Protein AF-A0A6M0C1V6-F1 (afdb_monomer_lite)

Secondary structure (DSSP, 8-state):
-HHHH-----TTS-TT-TTHHHHHHHHHTTTT------SSS-------SS-GGGSGGGGSHHHHHHHHHHHHHHHHHHS-HHHHHHHHHHHIIIIII--TTS-----HHHHHHHHHHHHHHHHHHHHHHHHTTT----HHHHHHHHH-

Sequence (148 aa):
IFTKYGLAFDERFRGSAVREESDFCLRLRQTNYQIWYDPEASLIHLGEESGGCHDISTRSLQYQVTFYHNHFFMALKNLTPNQCLRFFSKLFDCHVLGNPPCYKSGSPIKILTRGSFYTLGFLKAVGTAIQSNWNQGQIYTQQDELSN

pLDDT: mean 90.54, std 11.57, range [48.91, 98.56]

Radius of gyration: 17.33 Å; chains: 1; bounding box: 50×42×39 Å

Structure (mmCIF, N/CA/C/O backbone):
data_AF-A0A6M0C1V6-F1
#
_entry.id   AF-A0A6M0C1V6-F1
#
loop_
_atom_site.group_PDB
_atom_site.id
_atom_site.type_symbol
_atom_site.label_atom_id
_atom_site.label_alt_id
_atom_site.label_comp_id
_atom_site.label_asym_id
_atom_site.label_entity_id
_atom_site.label_seq_id
_atom_site.pdbx_PDB_ins_code
_atom_site.Cartn_x
_atom_site.Cartn_y
_atom_site.Cartn_z
_atom_site.occupancy
_atom_site.B_iso_or_equiv
_atom_site.auth_seq_id
_atom_site.auth_comp_id
_atom_site.auth_asym_id
_atom_site.auth_atom_id
_atom_site.pdbx_PDB_model_num
ATOM 1 N N . ILE A 1 1 ? -19.842 -7.092 10.403 1.00 91.38 1 ILE A N 1
ATOM 2 C CA . ILE A 1 1 ? -18.518 -6.435 10.257 1.00 91.38 1 ILE A CA 1
ATOM 3 C C . ILE A 1 1 ? -18.713 -4.926 10.186 1.00 91.38 1 ILE A C 1
ATOM 5 O O . ILE A 1 1 ? -18.378 -4.264 11.156 1.00 91.38 1 ILE A O 1
ATOM 9 N N . PHE A 1 2 ? -19.364 -4.430 9.130 1.00 93.38 2 PHE A N 1
ATOM 10 C CA . PHE A 1 2 ? -19.647 -3.004 8.920 1.00 93.38 2 PHE A CA 1
ATOM 11 C C . PHE A 1 2 ? -20.449 -2.354 10.061 1.00 93.38 2 PHE A C 1
ATOM 13 O O . PHE A 1 2 ? -19.975 -1.414 10.677 1.00 93.38 2 PHE A O 1
ATOM 20 N N . THR A 1 3 ? -21.599 -2.914 10.445 1.00 93.25 3 THR A N 1
ATOM 21 C CA . THR A 1 3 ? -22.445 -2.352 11.520 1.00 93.25 3 THR A CA 1
ATOM 22 C C . THR A 1 3 ? -21.856 -2.544 12.918 1.00 93.25 3 THR A C 1
ATOM 24 O O . THR A 1 3 ? -21.732 -1.602 13.687 1.00 93.25 3 THR A O 1
ATOM 27 N N . LYS A 1 4 ? -21.459 -3.779 13.250 1.00 94.06 4 LYS A N 1
ATOM 28 C CA . LYS A 1 4 ? -20.969 -4.135 14.593 1.00 94.06 4 LYS A CA 1
ATOM 29 C C . LYS A 1 4 ? -19.650 -3.453 14.977 1.00 94.06 4 LYS A C 1
ATOM 31 O O . LYS A 1 4 ? -19.471 -3.125 16.142 1.00 94.06 4 LYS A O 1
ATOM 36 N N . TYR A 1 5 ? -18.715 -3.319 14.035 1.00 93.06 5 TYR A N 1
ATOM 37 C CA . TYR A 1 5 ? -17.370 -2.793 14.302 1.00 93.06 5 TYR A CA 1
ATOM 38 C C . TYR A 1 5 ? -17.107 -1.441 13.631 1.00 93.06 5 TYR A C 1
ATOM 40 O O . TYR A 1 5 ? -15.997 -0.930 13.746 1.00 93.06 5 TYR A O 1
ATOM 48 N N . GLY A 1 6 ? -18.078 -0.880 12.902 1.00 91.94 6 GLY A N 1
ATOM 49 C CA . GLY A 1 6 ? -17.904 0.384 12.178 1.00 91.94 6 GLY A CA 1
ATOM 50 C C . GLY A 1 6 ? -16.799 0.344 11.117 1.00 91.94 6 GLY A C 1
ATOM 51 O O . GLY A 1 6 ? -16.283 1.385 10.724 1.00 91.94 6 GLY A O 1
ATOM 52 N N . LEU A 1 7 ? -16.366 -0.845 10.682 1.00 93.94 7 LEU A N 1
ATOM 53 C CA . LEU A 1 7 ? -15.322 -0.962 9.668 1.00 93.94 7 LEU A CA 1
ATOM 54 C C . LEU A 1 7 ? -15.920 -0.637 8.306 1.00 93.94 7 LEU A C 1
ATOM 56 O O . LEU A 1 7 ? -16.836 -1.328 7.889 1.00 93.94 7 LEU A O 1
ATOM 60 N N . ALA A 1 8 ? -15.360 0.339 7.603 1.00 93.38 8 ALA A N 1
ATOM 61 C CA . ALA A 1 8 ? -15.660 0.637 6.204 1.00 93.38 8 ALA A CA 1
ATOM 62 C C . ALA A 1 8 ? -14.390 0.541 5.348 1.00 93.38 8 ALA A C 1
ATOM 64 O O . ALA A 1 8 ? -13.285 0.457 5.896 1.00 93.38 8 ALA A O 1
ATOM 65 N N . PHE A 1 9 ? -14.547 0.534 4.026 1.00 94.69 9 PHE A N 1
ATOM 66 C CA . PHE A 1 9 ? -13.454 0.825 3.095 1.00 94.69 9 PHE A CA 1
ATOM 67 C C . PHE A 1 9 ? -13.040 2.295 3.228 1.00 94.69 9 PHE A C 1
ATOM 69 O O . PHE A 1 9 ? -13.795 3.096 3.771 1.00 94.69 9 PHE A O 1
ATOM 76 N N . ASP A 1 10 ? -11.803 2.623 2.865 1.00 94.81 10 ASP A N 1
ATOM 77 C CA . ASP A 1 10 ? -11.227 3.930 3.178 1.00 94.81 10 ASP A CA 1
ATOM 78 C C . ASP A 1 10 ? -10.975 4.704 1.890 1.00 94.81 10 ASP A C 1
ATOM 80 O O . ASP A 1 10 ? -10.000 4.469 1.182 1.00 94.81 10 ASP A O 1
ATOM 84 N N . GLU A 1 11 ? -11.817 5.697 1.632 1.00 94.25 11 GLU A N 1
ATOM 85 C CA . GLU A 1 11 ? -11.824 6.455 0.377 1.00 94.25 11 GLU A CA 1
ATOM 86 C C . GLU A 1 11 ? -10.541 7.275 0.126 1.00 94.25 11 GLU A C 1
ATOM 88 O O . GLU A 1 11 ? -10.319 7.832 -0.953 1.00 94.25 11 GLU A O 1
ATOM 93 N N . ARG A 1 12 ? -9.643 7.354 1.116 1.00 95.19 12 ARG A N 1
ATOM 94 C CA . ARG A 1 12 ? -8.313 7.959 0.950 1.00 95.19 12 ARG A CA 1
ATOM 95 C C . ARG A 1 12 ? -7.366 7.077 0.132 1.00 95.19 12 ARG A C 1
ATOM 97 O O . ARG A 1 12 ? -6.326 7.577 -0.311 1.00 95.19 12 ARG A O 1
ATOM 104 N N . PHE A 1 13 ? -7.701 5.806 -0.096 1.00 95.25 13 PHE A N 1
ATOM 105 C CA . PHE A 1 13 ? -7.061 4.969 -1.108 1.00 95.25 13 PHE A CA 1
ATOM 106 C C . PHE A 1 13 ? -7.563 5.390 -2.493 1.00 95.25 13 PHE A C 1
ATOM 108 O O . PHE A 1 13 ? -8.736 5.279 -2.817 1.00 95.25 13 PHE A O 1
ATOM 115 N N . ARG A 1 14 ? -6.663 5.937 -3.316 1.00 90.31 14 ARG A N 1
ATOM 116 C CA . ARG A 1 14 ? -7.024 6.633 -4.567 1.00 90.31 14 ARG A CA 1
ATOM 117 C C . ARG A 1 14 ? -6.588 5.856 -5.802 1.00 90.31 14 ARG A C 1
ATOM 119 O O . ARG A 1 14 ? -5.722 4.984 -5.721 1.00 90.31 14 ARG A O 1
ATOM 126 N N . GLY A 1 15 ? -7.101 6.251 -6.967 1.00 88.62 15 GLY A N 1
ATOM 127 C CA . GLY A 1 15 ? -6.718 5.651 -8.245 1.00 88.62 15 GLY A CA 1
ATOM 128 C C . GLY A 1 15 ? -7.195 4.206 -8.307 1.00 88.62 15 GLY A C 1
ATOM 129 O O . GLY A 1 15 ? -8.383 3.960 -8.170 1.00 88.62 15 GLY A O 1
ATOM 130 N N . SER A 1 16 ? -6.269 3.257 -8.444 1.00 85.75 16 SER A N 1
ATOM 131 C CA . SER A 1 16 ? -6.598 1.827 -8.461 1.00 85.75 16 SER A CA 1
ATOM 132 C C . SER A 1 16 ? -6.917 1.214 -7.098 1.00 85.75 16 SER A C 1
ATOM 134 O O . SER A 1 16 ? -7.052 -0.002 -7.008 1.00 85.75 16 SER A O 1
ATOM 136 N N . ALA A 1 17 ? -6.964 2.026 -6.036 1.00 92.06 17 ALA A N 1
ATOM 137 C CA . ALA A 1 17 ? -7.240 1.597 -4.664 1.00 92.06 17 ALA A CA 1
ATOM 138 C C . ALA A 1 17 ? -6.336 0.451 -4.153 1.00 92.06 17 ALA A C 1
ATOM 140 O O . ALA A 1 17 ? -6.643 -0.205 -3.167 1.00 92.06 17 ALA A O 1
ATOM 141 N N . VAL A 1 18 ? -5.170 0.235 -4.779 1.00 93.44 18 VAL A N 1
ATOM 142 C CA . VAL A 1 18 ? -4.198 -0.797 -4.378 1.00 93.44 18 VAL A CA 1
ATOM 143 C C . VAL A 1 18 ? -3.935 -0.723 -2.874 1.00 93.44 18 VAL A C 1
ATOM 145 O O . VAL A 1 18 ? -3.545 0.337 -2.403 1.00 93.44 18 VAL A O 1
ATOM 148 N N . ARG A 1 19 ? -4.069 -1.841 -2.146 1.00 96.81 19 ARG A N 1
ATOM 149 C CA . ARG A 1 19 ? -3.917 -1.965 -0.678 1.00 96.81 19 ARG A CA 1
ATOM 150 C C . ARG A 1 19 ? -5.104 -1.518 0.167 1.00 96.81 19 ARG A C 1
ATOM 152 O O . ARG A 1 19 ? -5.014 -1.670 1.386 1.00 96.81 19 ARG A O 1
ATOM 159 N N . GLU A 1 20 ? -6.191 -1.034 -0.412 1.00 97.38 20 GLU A N 1
ATOM 160 C CA . GLU A 1 20 ? -7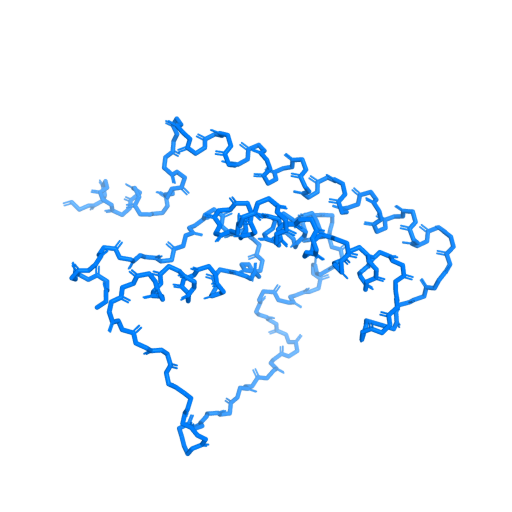.409 -0.745 0.347 1.00 97.38 20 GLU A CA 1
ATOM 161 C C . GLU A 1 20 ? -7.969 -2.02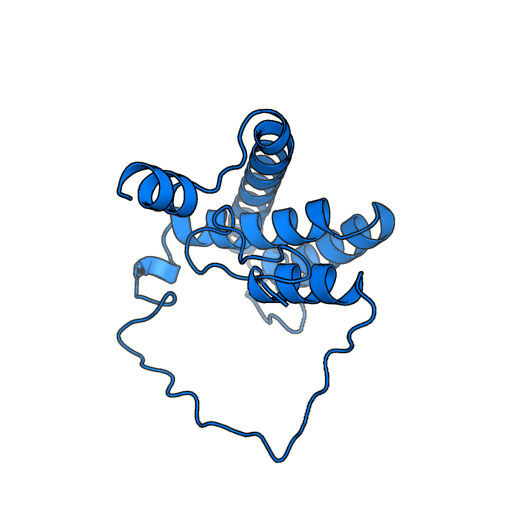2 0.994 1.00 97.38 20 GLU A C 1
ATOM 163 O O . GLU A 1 20 ? -8.292 -2.052 2.183 1.00 97.38 20 GLU A O 1
ATOM 168 N N . GLU A 1 21 ? -7.972 -3.128 0.248 1.00 96.12 21 GLU A N 1
ATOM 169 C CA . GLU A 1 21 ? -8.392 -4.435 0.747 1.00 96.12 21 GLU A CA 1
ATOM 170 C C . GLU A 1 21 ? -7.453 -4.946 1.849 1.00 96.12 21 GLU A C 1
ATOM 172 O O . GLU A 1 21 ? -7.894 -5.506 2.856 1.00 96.12 21 GLU A O 1
ATOM 177 N N . SER A 1 22 ? -6.149 -4.688 1.698 1.00 96.94 22 SER A N 1
ATOM 178 C CA . SER A 1 22 ? -5.131 -5.025 2.693 1.00 96.94 22 SER A CA 1
ATOM 179 C C . SER A 1 22 ? -5.345 -4.232 3.994 1.00 96.94 22 SER A C 1
ATOM 181 O O . SER A 1 22 ? -5.266 -4.810 5.077 1.00 96.94 22 SER A O 1
ATOM 183 N N . ASP A 1 23 ? -5.645 -2.930 3.903 1.00 97.88 23 ASP A N 1
ATOM 184 C CA . ASP A 1 23 ? -5.992 -2.077 5.049 1.00 97.88 23 ASP A CA 1
ATOM 185 C C . ASP A 1 23 ? -7.237 -2.584 5.781 1.00 97.88 23 ASP A C 1
ATOM 187 O O . ASP A 1 23 ? -7.218 -2.743 7.004 1.00 97.88 23 ASP A O 1
ATOM 191 N N . PHE A 1 24 ? -8.300 -2.886 5.033 1.00 97.31 24 PHE A N 1
ATOM 192 C CA . PHE A 1 24 ? -9.525 -3.436 5.600 1.00 97.31 24 PHE A CA 1
ATOM 193 C C . PHE A 1 24 ? -9.252 -4.742 6.355 1.00 97.31 24 PHE A C 1
ATOM 195 O O . PHE A 1 24 ? -9.671 -4.897 7.503 1.00 97.31 24 PHE A O 1
ATOM 202 N N . CYS A 1 25 ? -8.488 -5.659 5.753 1.00 96.88 25 CYS A N 1
ATOM 203 C CA . CYS A 1 25 ? -8.107 -6.923 6.379 1.00 96.88 25 CYS A CA 1
ATOM 204 C C . CYS A 1 25 ? -7.292 -6.723 7.666 1.00 96.88 25 CYS A C 1
ATOM 206 O O . CYS A 1 25 ? -7.525 -7.416 8.658 1.00 96.88 25 CYS A O 1
ATOM 208 N N . LEU A 1 26 ? -6.340 -5.785 7.676 1.00 96.31 26 LEU A N 1
ATOM 209 C CA . LEU A 1 26 ? -5.517 -5.501 8.855 1.00 96.31 26 LEU A CA 1
ATOM 210 C C . LEU A 1 26 ? -6.353 -4.938 10.009 1.00 96.31 26 LEU A C 1
ATOM 212 O O . LEU A 1 26 ? -6.187 -5.391 11.142 1.00 96.31 26 LEU A O 1
ATOM 216 N N . ARG A 1 27 ? -7.302 -4.038 9.727 1.00 95.75 27 ARG A N 1
ATOM 217 C CA . ARG A 1 27 ? -8.250 -3.540 10.735 1.00 95.75 27 ARG A CA 1
ATOM 218 C C . ARG A 1 27 ? -9.224 -4.616 11.203 1.00 95.75 27 ARG A C 1
ATOM 220 O O . ARG A 1 27 ? -9.489 -4.720 12.396 1.00 95.75 27 ARG A O 1
ATOM 227 N N . LEU A 1 28 ? -9.713 -5.474 10.306 1.00 96.50 28 LEU A N 1
ATOM 228 C CA . LEU A 1 28 ? -10.576 -6.598 10.678 1.00 96.50 28 LEU A CA 1
ATOM 229 C C . LEU A 1 28 ? -9.879 -7.541 11.670 1.00 96.50 28 LEU A C 1
ATOM 231 O O . LEU A 1 28 ? -10.504 -7.985 12.631 1.00 96.50 28 LEU A O 1
ATOM 235 N N . ARG A 1 29 ? -8.576 -7.785 11.492 1.00 94.94 29 ARG A N 1
ATOM 236 C CA . ARG A 1 29 ? -7.760 -8.609 12.401 1.00 94.94 29 ARG A CA 1
ATOM 237 C C . ARG A 1 29 ? -7.527 -7.993 13.785 1.00 94.94 29 ARG A C 1
ATOM 239 O O . ARG A 1 29 ? -7.030 -8.695 14.658 1.00 94.94 29 ARG A O 1
ATOM 246 N N . GLN A 1 30 ? -7.860 -6.719 13.992 1.00 94.12 30 GLN A N 1
ATOM 247 C CA . GLN A 1 30 ? -7.867 -6.095 15.323 1.00 94.12 30 GLN A CA 1
ATOM 248 C C . GLN A 1 30 ? -9.147 -6.427 16.109 1.00 94.12 30 GLN A C 1
ATOM 250 O O . GLN A 1 30 ? -9.237 -6.138 17.299 1.00 94.12 30 GLN A O 1
ATOM 255 N N . THR A 1 31 ? -10.142 -7.036 15.458 1.00 94.94 31 THR A N 1
ATOM 256 C CA . THR A 1 31 ? -11.344 -7.573 16.105 1.00 94.94 31 THR A CA 1
ATOM 257 C C . THR A 1 31 ? -11.135 -9.037 16.515 1.00 94.94 31 THR A C 1
ATOM 259 O O . THR A 1 31 ? -10.106 -9.640 16.224 1.00 94.94 31 THR A O 1
ATOM 262 N N . ASN A 1 32 ? -12.147 -9.656 17.128 1.00 93.50 32 ASN A N 1
ATOM 263 C CA . ASN A 1 32 ? -12.122 -11.088 17.459 1.00 93.50 32 ASN A CA 1
ATOM 264 C C . ASN A 1 32 ? -12.457 -12.003 16.263 1.00 93.50 32 ASN A C 1
ATOM 266 O O . ASN A 1 32 ? -12.708 -13.192 16.452 1.00 93.50 32 ASN A O 1
ATOM 270 N N . TYR A 1 33 ? -12.525 -11.463 15.042 1.00 94.50 33 TYR A N 1
ATOM 271 C CA . TYR A 1 33 ? -12.783 -12.239 13.831 1.00 94.50 33 TYR A CA 1
ATOM 272 C C . TYR A 1 33 ? -11.495 -12.670 13.136 1.00 94.50 33 TYR A C 1
ATOM 274 O O . TYR A 1 33 ? -10.458 -12.014 13.207 1.00 94.50 33 TYR A O 1
ATOM 282 N N . GLN A 1 34 ? -11.588 -13.793 12.429 1.00 93.25 34 GLN A N 1
ATOM 283 C CA . GLN A 1 34 ? -10.506 -14.360 11.637 1.00 93.25 34 GLN A CA 1
ATOM 284 C C . GLN A 1 34 ? -10.862 -14.289 10.153 1.00 93.25 34 GLN A C 1
ATOM 286 O O . GLN A 1 34 ? -12.026 -14.415 9.780 1.00 93.25 34 GLN A O 1
ATOM 291 N N . ILE A 1 35 ? -9.847 -14.108 9.311 1.00 93.38 35 ILE A N 1
ATOM 292 C CA . ILE A 1 35 ? -9.984 -14.202 7.856 1.00 93.38 35 ILE A CA 1
ATOM 293 C C . ILE A 1 35 ? -9.646 -15.641 7.479 1.00 93.38 35 ILE A C 1
ATOM 295 O O . ILE A 1 35 ? -8.510 -16.071 7.673 1.00 93.38 35 ILE A O 1
ATOM 299 N N . TRP A 1 36 ? -10.641 -16.376 6.991 1.00 93.56 36 TRP A N 1
ATOM 300 C CA . TRP A 1 36 ? -10.499 -17.764 6.562 1.00 93.56 36 TRP A CA 1
ATOM 301 C C . TRP A 1 36 ? -10.435 -17.832 5.040 1.00 93.56 36 TRP A C 1
ATOM 303 O O . TRP A 1 36 ? -11.233 -17.199 4.354 1.00 93.56 36 TRP A O 1
ATOM 313 N N . TYR A 1 37 ? -9.467 -18.590 4.533 1.00 93.44 37 TYR A N 1
ATOM 314 C CA . TYR A 1 37 ? -9.378 -18.945 3.123 1.00 93.44 37 TYR A CA 1
ATOM 315 C C . TYR A 1 37 ? -9.982 -20.336 2.938 1.00 93.44 37 TYR A C 1
ATOM 317 O O . TYR A 1 37 ? -9.547 -21.279 3.599 1.00 93.44 37 TYR A O 1
ATOM 325 N N . ASP A 1 38 ? -10.965 -20.441 2.050 1.00 95.88 38 ASP A N 1
ATOM 326 C CA . ASP A 1 38 ? -11.573 -21.701 1.636 1.00 95.88 38 ASP A CA 1
ATOM 327 C C . ASP A 1 38 ? -11.238 -21.931 0.152 1.00 95.88 38 ASP A C 1
ATOM 329 O O . ASP A 1 38 ? -11.664 -21.130 -0.685 1.00 95.88 38 ASP A O 1
ATOM 333 N N . PRO A 1 39 ? -10.450 -22.967 -0.193 1.00 95.25 39 PRO A N 1
ATOM 334 C CA . PRO A 1 39 ? -10.084 -23.238 -1.580 1.00 95.25 39 PRO A CA 1
ATOM 335 C C . PRO A 1 39 ? -11.279 -23.651 -2.453 1.00 95.25 39 PRO A C 1
ATOM 337 O O . PRO A 1 39 ? -11.220 -23.454 -3.666 1.00 95.25 39 PRO A O 1
ATOM 340 N N . GLU A 1 40 ? -12.359 -24.172 -1.862 1.00 96.69 40 GLU A N 1
ATOM 341 C CA . GLU A 1 40 ? -13.564 -24.573 -2.597 1.00 96.69 40 GLU A CA 1
ATOM 342 C C . GLU A 1 40 ? -14.445 -23.361 -2.944 1.00 96.69 40 GLU A C 1
ATOM 344 O O . GLU A 1 40 ? -15.168 -23.366 -3.944 1.00 96.69 40 GLU A O 1
ATOM 349 N N . ALA A 1 41 ? -14.342 -22.277 -2.168 1.00 94.81 41 ALA A N 1
ATOM 350 C CA . ALA A 1 41 ? -15.007 -21.005 -2.435 1.00 94.81 41 ALA A CA 1
ATOM 351 C C . ALA A 1 41 ? -14.258 -20.210 -3.521 1.00 94.81 41 ALA A C 1
ATOM 353 O O . ALA A 1 41 ? -13.574 -19.220 -3.250 1.00 94.81 41 ALA A O 1
ATOM 354 N N . SER A 1 42 ? -14.391 -20.650 -4.773 1.00 93.94 42 SER A N 1
ATOM 355 C CA . SER A 1 42 ? -13.717 -20.047 -5.926 1.00 93.94 42 SER A CA 1
ATOM 356 C C . SER A 1 42 ? -14.677 -19.316 -6.868 1.00 93.94 42 SER A C 1
ATOM 358 O O . SER A 1 42 ? -15.850 -19.657 -7.012 1.00 93.94 42 SER A O 1
ATOM 360 N N . LEU A 1 43 ? -14.156 -18.280 -7.524 1.00 93.88 43 LEU A N 1
ATOM 361 C CA . LEU A 1 43 ? -14.810 -17.579 -8.624 1.00 93.88 43 LEU A CA 1
ATOM 362 C C . LEU A 1 43 ? -13.795 -17.331 -9.738 1.00 93.88 43 LEU A C 1
ATOM 364 O O . LEU A 1 43 ? -12.591 -17.238 -9.486 1.00 93.88 43 LEU A O 1
ATOM 368 N N . ILE A 1 44 ? -14.277 -17.211 -10.972 1.00 91.06 44 ILE A N 1
ATOM 369 C CA . ILE A 1 44 ? -13.436 -16.877 -12.122 1.00 91.06 44 ILE A CA 1
ATOM 370 C C . ILE A 1 44 ? -13.371 -15.353 -12.230 1.00 91.06 44 ILE A C 1
ATOM 372 O O . ILE A 1 44 ? -14.378 -14.699 -12.495 1.00 91.06 44 ILE A O 1
ATOM 376 N N . HIS A 1 45 ? -12.182 -14.785 -12.027 1.00 86.06 45 HIS A N 1
ATOM 377 C CA . HIS A 1 45 ? -11.938 -13.370 -12.283 1.00 86.06 45 HIS A CA 1
ATOM 378 C C . HIS A 1 45 ? -11.615 -13.175 -13.767 1.00 86.06 45 HIS A C 1
ATOM 380 O O . HIS A 1 45 ? -10.559 -13.601 -14.237 1.00 86.06 45 HIS A O 1
ATOM 386 N N . LEU A 1 46 ? -12.526 -12.546 -14.507 1.00 82.62 46 LEU A N 1
ATOM 387 C CA . LEU A 1 46 ? -12.303 -12.206 -15.909 1.00 82.62 46 LEU A CA 1
ATOM 388 C C . LEU A 1 46 ? -11.393 -10.976 -15.976 1.00 82.62 46 LEU A C 1
ATOM 390 O O . LEU A 1 46 ? -11.808 -9.870 -15.637 1.00 82.62 46 LEU A O 1
ATOM 394 N N . GLY A 1 47 ? -10.138 -11.181 -16.378 1.00 74.12 47 GLY A N 1
ATOM 395 C CA . GLY A 1 47 ? -9.203 -10.095 -16.653 1.00 74.12 47 GLY A CA 1
ATOM 396 C C . GLY A 1 47 ? -9.564 -9.418 -17.970 1.00 74.12 47 GLY A C 1
ATOM 397 O O . GLY A 1 47 ? -9.019 -9.780 -19.005 1.00 74.12 47 GLY A O 1
ATOM 398 N N . GLU A 1 48 ? -10.510 -8.485 -17.931 1.00 65.00 48 GLU A N 1
ATOM 399 C CA . GLU A 1 48 ? -10.876 -7.676 -19.092 1.00 65.00 48 GLU A CA 1
ATOM 400 C C . GLU A 1 48 ? -9.691 -6.781 -19.495 1.00 65.00 48 GLU A C 1
ATOM 402 O O . GLU A 1 48 ? -9.190 -5.998 -18.686 1.00 65.00 48 GLU A O 1
ATOM 407 N N . GLU A 1 49 ? -9.228 -6.905 -20.742 1.00 57.06 49 GLU A N 1
ATOM 408 C CA . GLU A 1 49 ? -8.117 -6.101 -21.272 1.00 57.06 49 GLU A CA 1
ATOM 409 C C . GLU A 1 49 ? -8.531 -4.637 -21.500 1.00 57.06 49 GLU A C 1
ATOM 411 O O . GLU A 1 49 ? -7.682 -3.743 -21.505 1.00 57.06 49 GLU A O 1
ATOM 416 N N . SER A 1 50 ? -9.836 -4.389 -21.664 1.00 55.38 50 SER A N 1
ATOM 417 C CA . SER A 1 50 ? -10.434 -3.075 -21.891 1.00 55.38 50 SER A CA 1
ATOM 418 C C . SER A 1 50 ? -11.352 -2.646 -20.734 1.00 55.38 50 SER A C 1
ATOM 420 O O . SER A 1 50 ? -12.565 -2.835 -20.753 1.00 55.38 50 SER A O 1
ATOM 422 N N . GLY A 1 51 ? -10.773 -2.050 -19.687 1.00 60.03 51 GLY A N 1
ATOM 423 C CA . GLY A 1 51 ? -11.525 -1.516 -18.547 1.00 60.03 51 GLY A CA 1
ATOM 424 C C . GLY A 1 51 ? -10.851 -1.729 -17.189 1.00 60.03 51 GLY A C 1
ATOM 425 O O . GLY A 1 51 ? -9.668 -2.047 -17.087 1.00 60.03 51 GLY A O 1
ATOM 426 N N . GLY A 1 52 ? -11.618 -1.508 -16.117 1.00 60.12 52 GLY A N 1
ATOM 427 C CA . GLY A 1 52 ? -11.144 -1.588 -14.732 1.00 60.12 52 GLY A CA 1
ATOM 428 C C . GLY A 1 52 ? -10.195 -0.452 -14.318 1.00 60.12 52 GLY A C 1
ATOM 429 O O . GLY A 1 52 ? -9.918 0.484 -15.062 1.00 60.12 52 GLY A O 1
ATOM 430 N N . CYS A 1 53 ? 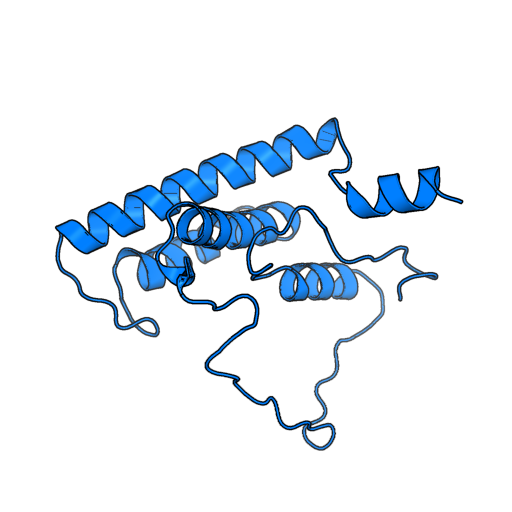-9.644 -0.540 -13.104 1.00 54.91 53 CYS A N 1
ATOM 431 C CA . CYS A 1 53 ? -8.635 0.410 -12.607 1.00 54.91 53 CYS A CA 1
ATOM 432 C C . CYS A 1 53 ? -7.249 0.272 -13.285 1.00 54.91 53 CYS A C 1
ATOM 434 O O . CYS A 1 53 ? -6.301 0.963 -12.904 1.00 54.91 53 CYS A O 1
ATOM 436 N N . HIS A 1 54 ? -7.127 -0.636 -14.257 1.00 53.00 54 HIS A N 1
ATOM 437 C CA . HIS A 1 54 ? -5.910 -0.988 -14.991 1.00 53.00 54 HIS A CA 1
ATOM 438 C C . HIS A 1 54 ? -5.934 -0.505 -16.456 1.00 53.00 54 HIS A C 1
ATOM 440 O O . HIS A 1 54 ? -5.228 -1.052 -17.298 1.00 53.00 54 HIS A O 1
ATOM 446 N N . ASP A 1 55 ? -6.706 0.542 -16.754 1.00 48.91 55 ASP A N 1
ATOM 447 C CA . ASP A 1 55 ? -6.815 1.138 -18.090 1.00 48.91 55 ASP A CA 1
ATOM 448 C C . ASP A 1 55 ? -5.461 1.672 -18.636 1.00 48.91 55 ASP A C 1
ATOM 450 O O . ASP A 1 55 ? -4.466 1.800 -17.915 1.00 48.91 55 ASP A O 1
ATOM 454 N N . ILE A 1 56 ? -5.422 2.060 -19.916 1.00 49.53 56 ILE A N 1
ATOM 455 C CA . ILE A 1 56 ? -4.314 2.666 -20.695 1.00 49.53 56 ILE A CA 1
ATOM 456 C C . ILE A 1 56 ? -3.554 3.779 -19.922 1.00 49.53 56 ILE A C 1
ATOM 458 O O . ILE A 1 56 ? -2.381 4.073 -20.186 1.00 49.53 56 ILE A O 1
ATOM 462 N N . SER A 1 57 ? -4.186 4.350 -18.892 1.00 51.81 57 SER A N 1
ATOM 463 C CA . SER A 1 57 ? -3.633 5.284 -17.907 1.00 51.81 57 SER A CA 1
ATOM 464 C C . SER A 1 57 ? -2.677 4.685 -16.856 1.00 51.81 57 SER A C 1
ATOM 466 O O . SER A 1 57 ? -2.129 5.451 -16.058 1.00 51.81 57 SER A O 1
ATOM 468 N N . THR A 1 58 ? -2.376 3.380 -16.863 1.00 55.28 58 THR A N 1
ATOM 469 C CA . THR A 1 58 ? -1.338 2.756 -15.999 1.00 55.28 58 THR A CA 1
ATOM 470 C C . THR A 1 58 ? 0.056 3.384 -16.182 1.00 55.28 58 THR A C 1
ATOM 472 O O . THR A 1 58 ? 0.950 3.240 -15.340 1.00 55.28 58 THR A O 1
ATOM 475 N N . ARG A 1 59 ? 0.253 4.144 -17.268 1.00 63.25 59 ARG A N 1
ATOM 476 C CA . ARG A 1 59 ? 1.450 4.962 -17.535 1.00 63.25 59 ARG A CA 1
ATOM 477 C C . ARG A 1 59 ? 1.322 6.434 -17.133 1.00 63.25 59 ARG A C 1
ATOM 479 O O . ARG A 1 59 ? 2.293 7.175 -17.264 1.00 63.25 59 ARG A O 1
ATOM 486 N N . SER A 1 60 ? 0.161 6.875 -16.658 1.00 80.50 60 SER A N 1
ATOM 487 C CA . SER A 1 60 ? -0.040 8.257 -16.228 1.00 80.50 60 SER A CA 1
ATOM 488 C C . SER A 1 60 ? 0.771 8.560 -14.969 1.00 80.50 60 SER A C 1
ATOM 490 O O . SER A 1 60 ? 0.956 7.715 -14.088 1.00 80.50 60 SER A O 1
ATOM 492 N N . LEU A 1 61 ? 1.229 9.807 -14.865 1.00 85.06 61 LEU A N 1
ATOM 493 C CA . LEU A 1 61 ? 1.904 10.317 -13.674 1.00 85.06 61 LEU A CA 1
ATOM 494 C C . LEU A 1 61 ? 1.047 10.104 -12.416 1.00 85.06 61 LEU A C 1
ATOM 496 O O . LEU A 1 61 ? 1.549 9.673 -11.378 1.00 85.06 61 LEU A O 1
ATOM 500 N N . GLN A 1 62 ? -0.256 10.369 -12.530 1.00 89.06 62 GLN A N 1
ATOM 501 C CA . GLN A 1 62 ? -1.201 10.234 -11.429 1.00 89.06 62 GLN A CA 1
ATOM 502 C C . GLN A 1 62 ? -1.318 8.781 -10.957 1.00 89.06 62 GLN A C 1
ATOM 504 O O . GLN A 1 62 ? -1.289 8.538 -9.749 1.00 89.06 62 GLN A O 1
ATOM 509 N N . TYR A 1 63 ? -1.389 7.817 -11.879 1.00 88.31 63 TYR A N 1
ATOM 510 C CA . TYR A 1 63 ? -1.414 6.397 -11.534 1.00 88.31 63 TYR A CA 1
ATOM 511 C C . TYR A 1 63 ? -0.148 5.988 -10.776 1.00 88.31 63 TYR A C 1
ATOM 513 O O . TYR A 1 63 ? -0.231 5.421 -9.692 1.00 88.31 63 TYR A O 1
ATOM 521 N N . GLN A 1 64 ? 1.034 6.340 -11.289 1.00 90.94 64 GLN A N 1
ATOM 522 C CA . GLN A 1 64 ? 2.300 5.965 -10.650 1.00 90.94 64 GLN A CA 1
ATOM 523 C C . GLN A 1 64 ? 2.425 6.552 -9.238 1.00 90.94 64 GLN A C 1
ATOM 525 O O . GLN A 1 64 ? 2.832 5.858 -8.307 1.00 90.94 64 GLN A O 1
ATOM 530 N N . VAL A 1 65 ? 2.028 7.814 -9.049 1.00 94.50 65 VAL A N 1
ATOM 531 C CA . VAL A 1 65 ? 2.067 8.462 -7.731 1.00 94.50 65 VAL A CA 1
ATOM 532 C C . VAL A 1 65 ? 1.038 7.856 -6.771 1.00 94.50 65 VAL A C 1
ATOM 534 O O . VAL A 1 65 ? 1.380 7.590 -5.619 1.00 94.50 65 VAL A O 1
ATOM 537 N N . THR A 1 66 ? -0.202 7.619 -7.217 1.00 94.25 66 THR A N 1
ATOM 538 C CA . THR A 1 66 ? -1.260 7.024 -6.371 1.00 94.25 66 THR A CA 1
ATOM 539 C C . THR A 1 66 ? -0.954 5.580 -5.991 1.00 94.25 66 THR A C 1
ATOM 541 O O . THR A 1 66 ? -1.163 5.196 -4.843 1.00 94.25 66 THR A O 1
ATOM 544 N N . PHE A 1 67 ? -0.348 4.818 -6.900 1.00 94.62 67 PHE A N 1
ATOM 545 C CA . PHE A 1 67 ? 0.126 3.468 -6.634 1.00 94.62 67 PHE A CA 1
ATOM 546 C C . PHE A 1 67 ? 1.093 3.431 -5.439 1.00 94.62 67 PHE A C 1
ATOM 548 O O . PHE A 1 67 ? 0.854 2.718 -4.465 1.00 94.62 67 PHE A O 1
ATOM 555 N N . TYR A 1 68 ? 2.165 4.235 -5.463 1.00 97.25 68 TYR A N 1
ATOM 556 C CA . TYR A 1 68 ? 3.100 4.287 -4.335 1.00 97.25 68 TYR A CA 1
ATOM 557 C C . TYR A 1 68 ? 2.456 4.888 -3.086 1.00 97.25 68 TYR A C 1
ATOM 559 O O . TYR A 1 68 ? 2.638 4.341 -2.000 1.00 97.25 68 TYR A O 1
ATOM 567 N N . HIS A 1 69 ? 1.673 5.964 -3.230 1.00 97.94 69 HIS A N 1
ATOM 568 C CA . HIS A 1 69 ? 0.929 6.574 -2.126 1.00 97.94 69 HIS A CA 1
ATOM 569 C C . HIS A 1 69 ? 0.161 5.530 -1.317 1.00 97.94 69 HIS A C 1
ATOM 571 O O . HIS A 1 69 ? 0.333 5.457 -0.103 1.00 97.94 69 HIS A O 1
ATOM 577 N N . ASN A 1 70 ? -0.637 4.690 -1.974 1.00 98.00 70 ASN A N 1
ATOM 578 C CA . ASN A 1 70 ? -1.492 3.751 -1.264 1.00 98.00 70 ASN A CA 1
ATOM 579 C C . ASN A 1 70 ? -0.691 2.672 -0.511 1.00 98.00 70 ASN A C 1
ATOM 581 O O . ASN A 1 70 ? -1.057 2.295 0.603 1.00 98.00 70 ASN A O 1
ATOM 585 N N . HIS A 1 71 ? 0.446 2.223 -1.061 1.00 98.31 71 HIS A N 1
ATOM 586 C CA . HIS A 1 71 ? 1.364 1.327 -0.351 1.00 98.31 71 HIS A CA 1
ATOM 587 C C . HIS A 1 71 ? 1.865 1.938 0.962 1.00 98.31 71 HIS A C 1
ATOM 589 O O . HIS A 1 71 ? 1.823 1.280 2.004 1.00 98.31 71 HIS A O 1
ATOM 595 N N . PHE A 1 72 ? 2.342 3.184 0.918 1.00 98.56 72 PHE A N 1
ATOM 596 C CA . PHE A 1 72 ? 2.819 3.871 2.117 1.00 98.56 72 PHE A CA 1
ATOM 597 C C . PHE A 1 72 ? 1.686 4.172 3.086 1.00 98.56 72 PHE A C 1
ATOM 599 O O . PHE A 1 72 ? 1.863 3.988 4.285 1.00 98.56 72 PHE A O 1
ATOM 606 N N . PHE A 1 73 ? 0.526 4.592 2.585 1.00 98.19 73 PHE A N 1
ATOM 607 C CA . PHE A 1 73 ? -0.614 4.942 3.419 1.00 98.19 73 PHE A CA 1
ATOM 608 C C . PHE A 1 73 ? -1.117 3.738 4.227 1.00 98.19 73 PHE A C 1
ATOM 610 O O . PHE A 1 73 ? -1.254 3.848 5.444 1.00 98.19 73 PHE A O 1
ATOM 617 N N . MET A 1 74 ? -1.266 2.563 3.597 1.00 98.25 74 MET A N 1
ATOM 618 C CA . MET A 1 74 ? -1.607 1.320 4.306 1.00 98.25 74 MET A CA 1
ATOM 619 C C . MET A 1 74 ? -0.602 1.005 5.417 1.00 98.25 74 MET A C 1
ATOM 621 O O . MET A 1 74 ? -1.003 0.694 6.540 1.00 98.25 74 MET A O 1
ATOM 625 N N . ALA A 1 75 ? 0.695 1.114 5.123 1.00 98.25 75 ALA A N 1
ATOM 626 C CA . ALA A 1 75 ? 1.739 0.815 6.092 1.00 98.25 75 ALA A CA 1
ATOM 627 C C . ALA A 1 75 ? 1.734 1.803 7.266 1.00 98.25 75 ALA A C 1
ATOM 629 O O . ALA A 1 75 ? 1.684 1.376 8.413 1.00 98.25 75 ALA A O 1
ATOM 630 N N . LEU A 1 76 ? 1.724 3.110 6.988 1.00 97.62 76 LEU A N 1
ATOM 631 C CA . LEU A 1 76 ? 1.711 4.159 8.012 1.00 97.62 76 LEU A CA 1
ATOM 632 C C . LEU A 1 76 ? 0.490 4.056 8.933 1.00 97.62 76 LEU A C 1
ATOM 634 O O . LEU A 1 76 ? 0.594 4.362 10.116 1.00 97.62 76 LEU A O 1
ATOM 638 N N . LYS A 1 77 ? -0.652 3.619 8.397 1.00 95.75 77 LYS A N 1
ATOM 639 C CA . LYS A 1 77 ? -1.900 3.476 9.149 1.00 95.75 77 LYS A CA 1
ATOM 640 C C . LYS A 1 77 ? -1.937 2.228 10.039 1.00 95.75 77 LYS A C 1
ATOM 642 O O . LYS A 1 77 ? -2.570 2.267 11.088 1.00 95.75 77 LYS A O 1
ATOM 647 N N . ASN A 1 78 ? -1.292 1.130 9.635 1.00 97.12 78 ASN A N 1
ATOM 648 C CA . ASN A 1 78 ? -1.518 -0.183 10.257 1.00 97.12 78 ASN A CA 1
ATOM 649 C C . ASN A 1 78 ? -0.270 -0.863 10.836 1.00 97.12 78 ASN A C 1
ATOM 651 O O . ASN A 1 78 ? -0.404 -1.853 11.555 1.00 97.12 78 ASN A O 1
ATOM 655 N N . LEU A 1 79 ? 0.935 -0.404 10.501 1.00 97.44 79 LEU A N 1
ATOM 656 C CA . LEU A 1 79 ? 2.179 -1.082 10.854 1.00 97.44 79 LEU A CA 1
ATOM 657 C C . LEU A 1 79 ? 2.992 -0.282 11.874 1.00 97.44 79 LEU A C 1
ATOM 659 O O . LEU A 1 79 ? 2.988 0.946 11.904 1.00 97.44 79 LEU A O 1
ATOM 663 N N . THR A 1 80 ? 3.757 -1.000 12.694 1.00 97.56 80 THR A N 1
ATOM 664 C CA . THR A 1 80 ? 4.753 -0.391 13.589 1.00 97.56 80 THR A CA 1
ATOM 665 C C . THR A 1 80 ? 5.914 0.224 12.791 1.00 97.56 80 THR A C 1
ATOM 667 O O . THR A 1 80 ? 6.170 -0.204 11.662 1.00 97.56 80 THR A O 1
ATOM 670 N N . PRO A 1 81 ? 6.707 1.150 13.366 1.00 98.00 81 PRO A N 1
ATOM 671 C CA . PRO A 1 81 ? 7.830 1.776 12.658 1.00 98.00 81 PRO A CA 1
ATOM 672 C C . PRO A 1 81 ? 8.828 0.780 12.043 1.00 98.00 81 PRO A C 1
ATOM 674 O O . PRO A 1 81 ? 9.249 0.945 10.899 1.00 98.00 81 PRO A O 1
ATOM 677 N N . ASN A 1 82 ? 9.148 -0.307 12.753 1.00 98.38 82 ASN A N 1
ATOM 678 C CA . ASN A 1 82 ? 10.051 -1.349 12.250 1.00 98.38 82 ASN A CA 1
ATOM 679 C C . ASN A 1 82 ? 9.439 -2.139 11.084 1.00 98.38 82 ASN A C 1
ATOM 681 O O . ASN A 1 82 ? 10.131 -2.488 10.125 1.00 98.38 82 ASN A O 1
ATOM 685 N N . GLN A 1 83 ? 8.135 -2.418 11.147 1.00 98.19 83 GLN A N 1
ATOM 686 C CA . GLN A 1 83 ? 7.414 -3.077 10.058 1.00 98.19 83 GLN A CA 1
ATOM 687 C C . GLN A 1 83 ? 7.299 -2.160 8.836 1.00 98.19 83 GLN A C 1
ATOM 689 O O . GLN A 1 83 ? 7.516 -2.632 7.721 1.00 98.19 83 GLN A O 1
ATOM 694 N N . CYS A 1 84 ? 7.050 -0.863 9.040 1.00 98.44 84 CYS A N 1
ATOM 695 C CA . CYS A 1 84 ? 7.108 0.159 7.996 1.00 98.44 84 CYS A CA 1
AT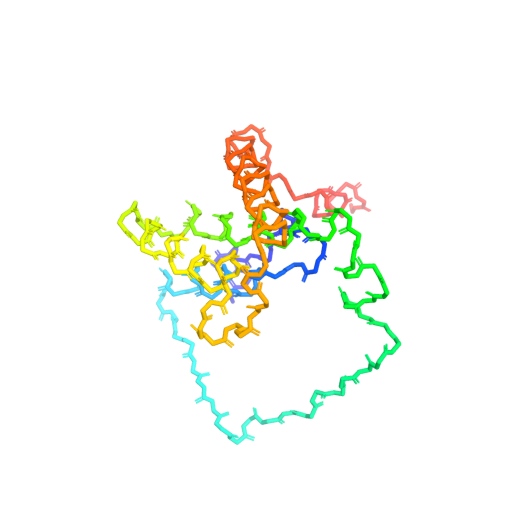OM 696 C C . CYS A 1 84 ? 8.476 0.172 7.318 1.00 98.44 84 CYS A C 1
ATOM 698 O O . CYS A 1 84 ? 8.539 0.009 6.104 1.00 98.44 84 CYS A O 1
ATOM 700 N N . LEU A 1 85 ? 9.571 0.273 8.081 1.00 98.38 85 LEU A N 1
ATOM 701 C CA . LEU A 1 85 ? 10.927 0.270 7.527 1.00 98.38 85 LEU A CA 1
ATOM 702 C C . LEU A 1 85 ? 11.169 -0.968 6.656 1.00 98.38 85 LEU A C 1
ATOM 704 O O . LEU A 1 85 ? 11.560 -0.847 5.497 1.00 98.38 85 LEU A O 1
ATOM 708 N N . ARG A 1 86 ? 10.859 -2.161 7.180 1.00 98.50 86 ARG A N 1
ATOM 709 C CA . ARG A 1 86 ? 11.003 -3.417 6.434 1.00 98.50 86 ARG A CA 1
ATOM 710 C C . ARG A 1 86 ? 10.153 -3.429 5.160 1.00 98.50 86 ARG A C 1
ATOM 712 O O . ARG A 1 86 ? 10.639 -3.856 4.112 1.00 98.50 86 ARG A O 1
ATOM 719 N N . PHE A 1 87 ? 8.899 -2.991 5.245 1.00 98.31 87 PHE A N 1
ATOM 720 C CA . PHE A 1 87 ? 7.984 -2.945 4.107 1.00 98.31 87 PHE A CA 1
ATOM 721 C C . PHE A 1 87 ? 8.474 -1.967 3.034 1.00 98.31 87 PHE A C 1
ATOM 723 O O . PHE A 1 87 ? 8.535 -2.333 1.863 1.00 98.31 87 PHE A O 1
ATOM 730 N N . PHE A 1 88 ? 8.902 -0.768 3.429 1.00 98.50 88 PHE A N 1
ATOM 731 C CA . PHE A 1 88 ? 9.432 0.268 2.540 1.00 98.50 88 PHE A CA 1
ATOM 732 C C . PHE A 1 88 ? 10.711 -0.193 1.846 1.00 98.50 88 PHE A C 1
ATOM 734 O O . PHE A 1 88 ? 10.811 -0.085 0.626 1.00 98.50 88 PHE A O 1
ATOM 741 N N . SER A 1 89 ? 11.643 -0.811 2.576 1.00 98.31 89 SER A N 1
ATOM 742 C CA . SER A 1 89 ? 12.853 -1.379 1.975 1.00 98.31 89 SER A CA 1
ATOM 743 C C . SER A 1 89 ? 12.532 -2.459 0.942 1.00 98.31 89 SER A C 1
ATOM 745 O O . SER A 1 89 ? 13.100 -2.442 -0.146 1.00 98.31 89 SER A O 1
ATOM 747 N N . LYS A 1 90 ? 11.595 -3.375 1.231 1.00 98.31 90 LYS A N 1
ATOM 748 C CA . LYS A 1 90 ? 11.183 -4.413 0.268 1.00 98.31 90 LYS A CA 1
ATOM 749 C C . LYS A 1 90 ? 10.432 -3.847 -0.933 1.00 98.31 90 LYS A C 1
ATOM 751 O O . LYS A 1 90 ? 10.632 -4.315 -2.053 1.00 98.31 90 LYS A O 1
ATOM 756 N N . LEU A 1 91 ? 9.608 -2.827 -0.716 1.00 97.81 91 LEU A N 1
ATOM 7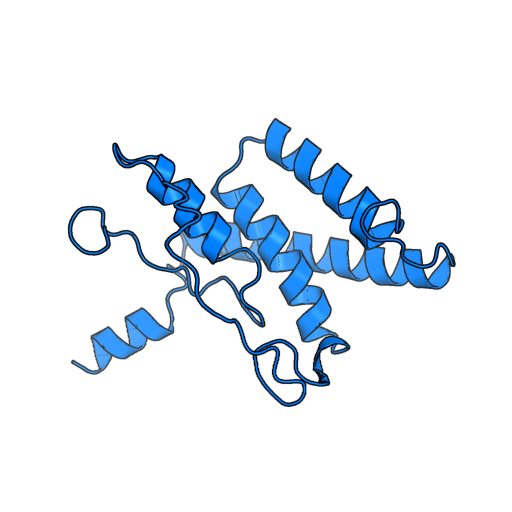57 C CA . LEU A 1 91 ? 8.929 -2.118 -1.791 1.00 97.81 91 LEU A CA 1
ATOM 758 C C . LEU A 1 91 ? 9.941 -1.427 -2.709 1.00 97.81 91 LEU A C 1
ATOM 760 O O . LEU A 1 91 ? 9.834 -1.555 -3.924 1.00 97.81 91 LEU A O 1
ATOM 764 N N . PHE A 1 92 ? 10.942 -0.745 -2.150 1.00 98.38 92 PHE A N 1
ATOM 765 C CA . PHE A 1 92 ? 12.004 -0.098 -2.919 1.00 98.38 92 PHE A CA 1
ATOM 766 C C . PHE A 1 92 ? 12.832 -1.120 -3.713 1.00 98.38 92 PHE A C 1
ATOM 768 O O . PHE A 1 92 ? 13.010 -0.974 -4.921 1.00 98.38 92 PHE A O 1
ATOM 775 N N . ASP A 1 93 ? 13.270 -2.193 -3.057 1.00 98.25 93 ASP A N 1
ATOM 776 C CA . ASP A 1 93 ? 14.051 -3.279 -3.655 1.00 98.25 93 ASP A CA 1
ATOM 777 C C . ASP A 1 93 ? 13.348 -3.897 -4.880 1.00 98.25 93 ASP A C 1
ATOM 779 O O . ASP A 1 93 ? 13.894 -3.953 -5.984 1.00 98.25 93 ASP A O 1
ATOM 783 N N . CYS A 1 94 ? 12.075 -4.263 -4.736 1.00 97.00 94 CYS A N 1
ATOM 784 C CA . CYS A 1 94 ? 11.308 -4.851 -5.832 1.00 97.00 94 CYS A CA 1
ATOM 785 C C . CYS A 1 94 ? 10.894 -3.792 -6.868 1.00 97.00 94 CYS A C 1
ATOM 787 O O . CYS A 1 94 ? 11.134 -3.938 -8.065 1.00 97.00 94 CYS A O 1
ATOM 789 N N . HIS A 1 95 ? 10.261 -2.693 -6.447 1.00 95.69 95 HIS A N 1
ATOM 790 C CA . HIS A 1 95 ? 9.596 -1.790 -7.388 1.00 95.69 95 HIS A CA 1
ATOM 791 C C . HIS A 1 95 ? 10.530 -0.753 -7.997 1.00 95.69 95 HIS A C 1
ATOM 793 O O . HIS A 1 95 ? 10.313 -0.395 -9.155 1.00 95.69 95 HIS A O 1
ATOM 799 N N . VAL A 1 96 ? 11.529 -0.274 -7.252 1.00 96.94 96 VAL A N 1
ATOM 800 C CA . VAL A 1 96 ? 12.467 0.755 -7.712 1.00 96.94 96 VAL A CA 1
ATOM 801 C C . VAL A 1 96 ? 13.702 0.115 -8.320 1.00 96.94 96 VAL A C 1
ATOM 803 O O . VAL A 1 96 ? 14.008 0.435 -9.468 1.00 96.94 96 VAL A O 1
ATOM 806 N N . LEU A 1 97 ? 14.364 -0.819 -7.632 1.00 97.44 97 LEU A N 1
ATOM 807 C CA . LEU A 1 97 ? 15.554 -1.486 -8.180 1.00 97.44 97 LEU A CA 1
ATOM 808 C C . LEU A 1 97 ? 15.193 -2.547 -9.225 1.00 97.44 97 LEU A C 1
ATOM 810 O O . LEU A 1 97 ? 15.912 -2.698 -10.208 1.00 97.44 97 LEU A O 1
ATOM 814 N N . GLY A 1 98 ? 14.027 -3.183 -9.091 1.00 95.62 98 GLY A N 1
ATOM 815 C CA . GLY A 1 98 ? 13.547 -4.176 -10.051 1.00 95.62 98 GLY A CA 1
ATOM 816 C C . GLY A 1 98 ? 13.923 -5.610 -9.707 1.00 95.62 98 GLY A C 1
ATOM 817 O O . GLY A 1 98 ? 13.746 -6.485 -10.555 1.00 95.62 98 GLY A O 1
ATOM 818 N N . ASN A 1 99 ? 14.408 -5.855 -8.488 1.00 97.00 99 ASN A N 1
ATOM 819 C CA . ASN A 1 99 ? 14.769 -7.187 -8.019 1.00 97.00 99 ASN A CA 1
ATOM 820 C C . ASN A 1 99 ? 13.538 -8.117 -7.956 1.00 97.00 99 ASN A C 1
ATOM 822 O O . ASN A 1 99 ? 12.392 -7.645 -7.979 1.00 97.00 99 ASN A O 1
ATOM 826 N N . PRO A 1 100 ? 13.737 -9.448 -7.908 1.00 94.75 100 PRO A N 1
ATOM 827 C CA . PRO A 1 100 ? 12.639 -10.398 -7.766 1.00 94.75 100 PRO A CA 1
ATOM 828 C C . PRO A 1 100 ? 11.716 -10.047 -6.582 1.00 94.75 100 PRO A C 1
ATOM 830 O O . PRO A 1 100 ? 12.205 -9.614 -5.537 1.00 94.75 100 PRO A O 1
ATOM 833 N N . PRO A 1 101 ? 10.391 -10.247 -6.701 1.00 93.25 101 PRO A N 1
ATOM 834 C CA . PRO A 1 101 ? 9.664 -10.848 -7.827 1.00 93.25 101 PRO A CA 1
ATOM 835 C C . PRO A 1 101 ? 9.275 -9.868 -8.950 1.00 93.25 101 PRO A C 1
ATOM 837 O O . PRO A 1 101 ? 8.528 -10.239 -9.847 1.00 93.25 101 PRO A O 1
ATOM 840 N N . CYS A 1 102 ? 9.724 -8.611 -8.914 1.00 91.62 102 CYS A N 1
ATOM 841 C CA . CYS A 1 102 ? 9.257 -7.595 -9.858 1.00 91.62 102 CYS A CA 1
ATOM 842 C C . CYS A 1 102 ? 9.917 -7.678 -11.242 1.00 91.62 102 CYS A C 1
ATOM 844 O O . CYS A 1 102 ? 9.323 -7.209 -12.211 1.00 91.62 102 CYS A O 1
ATOM 846 N N . TYR A 1 103 ? 11.147 -8.203 -11.320 1.00 93.25 103 TYR A N 1
ATOM 847 C CA . TYR A 1 103 ? 11.922 -8.394 -12.557 1.00 93.25 103 TYR A CA 1
ATOM 848 C C . TYR A 1 103 ? 11.891 -7.176 -13.506 1.00 93.25 103 TYR A C 1
ATOM 850 O O . TYR A 1 103 ? 11.682 -7.299 -14.714 1.00 93.25 103 TYR A O 1
ATOM 858 N N . LYS A 1 104 ? 12.078 -5.963 -12.963 1.00 91.56 104 LYS A N 1
ATOM 859 C CA . LYS A 1 104 ? 12.062 -4.717 -13.752 1.00 91.56 104 LYS A CA 1
ATOM 860 C C . LYS A 1 104 ? 13.464 -4.381 -14.247 1.00 91.56 104 LYS A C 1
ATOM 862 O O . LYS A 1 104 ? 14.456 -4.626 -13.578 1.00 91.56 104 LYS A O 1
ATOM 867 N N . SER A 1 105 ? 13.538 -3.717 -15.400 1.00 92.44 105 SER A N 1
ATOM 868 C CA . SER A 1 105 ? 14.805 -3.241 -15.971 1.00 92.44 105 SER A CA 1
ATOM 869 C C . SER A 1 105 ? 15.637 -2.420 -14.971 1.00 92.44 105 SER A C 1
ATOM 871 O O . SER A 1 105 ? 15.162 -1.383 -14.486 1.00 92.44 105 SER A O 1
ATOM 873 N N . GLY A 1 106 ? 16.908 -2.807 -14.815 1.00 92.38 106 GLY A N 1
ATOM 874 C CA . GLY A 1 106 ? 17.935 -2.128 -14.012 1.00 92.38 106 GLY A CA 1
ATOM 875 C C . GLY A 1 106 ? 18.586 -0.896 -14.662 1.00 92.38 106 GLY A C 1
ATOM 876 O O . GLY A 1 106 ? 19.539 -0.352 -14.120 1.00 92.38 106 GLY A O 1
ATOM 877 N N . SER A 1 107 ? 18.094 -0.439 -15.822 1.00 96.38 107 SER A N 1
ATOM 878 C CA . SER A 1 107 ? 18.517 0.835 -16.434 1.00 96.38 107 SER A CA 1
ATOM 879 C C . SER A 1 107 ? 18.512 1.988 -15.408 1.00 96.38 107 SER A C 1
ATOM 881 O O . SER A 1 107 ? 17.458 2.230 -14.806 1.00 96.38 107 SER A O 1
ATOM 883 N N . PRO A 1 108 ? 19.621 2.745 -15.253 1.00 96.88 108 PRO A N 1
ATOM 884 C CA . PRO A 1 108 ? 19.725 3.820 -14.262 1.00 96.88 108 PRO A CA 1
ATOM 885 C C . PRO A 1 108 ? 18.635 4.885 -14.386 1.00 96.88 108 PRO A C 1
ATOM 887 O O . PRO A 1 108 ? 18.056 5.293 -13.383 1.00 96.88 108 PRO A O 1
ATOM 890 N N . ILE A 1 109 ? 18.285 5.278 -15.616 1.00 96.75 109 ILE A N 1
ATOM 891 C CA . ILE A 1 109 ? 17.218 6.257 -15.876 1.00 96.75 109 ILE A CA 1
ATOM 892 C C . ILE A 1 109 ? 15.881 5.725 -15.355 1.00 96.75 109 ILE A C 1
ATOM 894 O O . ILE A 1 109 ? 15.168 6.425 -14.643 1.00 96.75 109 ILE A O 1
ATOM 898 N N . LYS A 1 110 ? 15.555 4.459 -15.645 1.00 93.94 110 LYS A N 1
ATOM 899 C CA . LYS A 1 110 ? 14.298 3.856 -15.185 1.00 93.94 110 LYS A CA 1
ATOM 900 C C . LYS A 1 110 ? 14.271 3.676 -13.663 1.00 93.94 110 LYS A C 1
ATOM 902 O O . LYS A 1 110 ? 13.209 3.850 -13.072 1.00 93.94 110 LYS A O 1
ATOM 907 N N . ILE A 1 111 ? 15.401 3.341 -13.032 1.00 97.19 111 ILE A N 1
ATOM 908 C CA . ILE A 1 111 ? 15.522 3.298 -11.564 1.00 97.19 111 ILE A CA 1
ATOM 909 C C . ILE A 1 111 ? 15.259 4.688 -10.984 1.00 97.19 111 ILE A C 1
ATOM 911 O O . ILE A 1 111 ? 14.420 4.813 -10.095 1.00 97.19 111 ILE A O 1
ATOM 915 N N . LEU A 1 112 ? 15.906 5.727 -11.520 1.00 97.75 112 LEU A N 1
ATOM 916 C CA . LEU A 1 112 ? 15.730 7.104 -11.065 1.00 97.75 112 LEU A CA 1
ATOM 917 C C . LEU A 1 112 ? 14.268 7.548 -11.183 1.00 97.75 112 LEU A C 1
ATOM 919 O O . LEU A 1 112 ? 13.698 8.011 -10.201 1.00 97.75 112 LEU A O 1
ATOM 923 N N . THR A 1 113 ? 13.629 7.323 -12.336 1.00 95.56 113 THR A N 1
ATOM 924 C CA . THR A 1 113 ? 12.209 7.649 -12.543 1.00 95.56 113 THR A CA 1
ATOM 925 C C . THR A 1 113 ? 11.305 6.954 -11.520 1.00 95.56 113 THR A C 1
ATOM 927 O O . THR A 1 113 ? 10.440 7.591 -10.920 1.00 95.56 113 THR A O 1
ATOM 930 N N . ARG A 1 114 ? 11.507 5.651 -11.274 1.00 96.12 114 ARG A N 1
ATOM 931 C CA . ARG A 1 114 ? 10.727 4.910 -10.265 1.00 96.12 114 ARG A CA 1
ATOM 932 C C . ARG A 1 114 ? 11.011 5.408 -8.851 1.00 96.12 114 ARG A C 1
ATOM 934 O O . ARG A 1 114 ? 10.078 5.501 -8.060 1.00 96.12 114 ARG A O 1
ATOM 941 N N . GLY A 1 115 ? 12.261 5.764 -8.556 1.00 97.81 115 GLY A N 1
ATOM 942 C CA . GLY A 1 115 ? 12.667 6.382 -7.297 1.00 97.81 115 GLY A CA 1
ATOM 943 C C . GLY A 1 115 ? 11.957 7.715 -7.057 1.00 97.81 115 GLY A C 1
ATOM 944 O O . GLY A 1 115 ? 11.452 7.944 -5.962 1.00 97.81 115 GLY A O 1
ATOM 945 N N . SER A 1 116 ? 11.815 8.557 -8.085 1.00 97.69 116 SER A N 1
ATOM 946 C CA . SER A 1 116 ? 11.044 9.802 -7.990 1.00 97.69 116 SER A CA 1
ATOM 947 C C . SER A 1 116 ? 9.574 9.541 -7.651 1.00 97.69 116 SER A C 1
ATOM 949 O O . SER A 1 116 ? 9.039 10.178 -6.746 1.00 97.69 116 SER A O 1
ATOM 951 N N . PHE A 1 117 ? 8.921 8.578 -8.313 1.00 97.25 117 PHE A N 1
ATOM 952 C CA . PHE A 1 117 ? 7.531 8.224 -7.993 1.00 97.25 117 PHE A CA 1
ATOM 953 C C . PHE A 1 117 ? 7.374 7.614 -6.600 1.00 97.25 117 PHE A C 1
ATOM 955 O O . PHE A 1 117 ? 6.421 7.953 -5.902 1.00 97.25 117 PHE A O 1
ATOM 962 N N . TYR A 1 118 ? 8.319 6.773 -6.176 1.00 98.19 118 TYR A N 1
ATOM 963 C CA . TYR A 1 118 ? 8.371 6.221 -4.824 1.00 98.19 118 TYR A CA 1
ATOM 964 C C . TYR A 1 118 ? 8.422 7.343 -3.778 1.00 98.19 118 TYR A C 1
ATOM 966 O O . TYR A 1 118 ? 7.589 7.384 -2.874 1.00 98.19 118 TYR A O 1
ATOM 974 N N . THR A 1 119 ? 9.333 8.305 -3.943 1.00 98.44 119 THR A N 1
ATOM 975 C CA . THR A 1 119 ? 9.477 9.440 -3.022 1.00 98.44 119 THR A CA 1
ATOM 976 C C . THR A 1 119 ? 8.239 10.335 -3.018 1.00 98.44 119 THR A C 1
ATOM 978 O O . THR A 1 119 ? 7.729 10.672 -1.952 1.00 98.44 119 THR A O 1
ATOM 981 N N . LEU A 1 120 ? 7.707 10.693 -4.192 1.00 98.19 120 LEU A N 1
ATOM 982 C CA . LEU A 1 120 ? 6.495 11.515 -4.287 1.00 98.19 120 LEU A CA 1
ATOM 983 C C . LEU A 1 120 ? 5.279 10.820 -3.661 1.00 98.19 120 LEU A C 1
ATOM 985 O O . LEU A 1 120 ? 4.508 11.460 -2.947 1.00 98.19 120 LEU A O 1
ATOM 989 N N . GLY A 1 121 ? 5.119 9.515 -3.895 1.00 98.06 121 GLY A N 1
ATOM 990 C CA . GLY A 1 121 ? 4.073 8.705 -3.275 1.00 98.06 121 GLY A CA 1
ATOM 991 C C . GLY A 1 121 ? 4.183 8.694 -1.750 1.00 98.06 121 GLY A C 1
ATOM 992 O O . GLY A 1 121 ? 3.183 8.921 -1.073 1.00 98.06 121 GLY A O 1
ATOM 993 N N . PHE A 1 122 ? 5.394 8.514 -1.211 1.00 98.56 122 PHE A N 1
ATOM 994 C CA . PHE A 1 122 ? 5.649 8.572 0.232 1.00 98.56 122 PHE A CA 1
ATOM 995 C C . PHE A 1 122 ? 5.261 9.926 0.830 1.00 98.56 122 PHE A C 1
ATOM 997 O O . PHE A 1 122 ? 4.475 9.975 1.774 1.00 98.56 122 PHE A O 1
ATOM 1004 N N . LEU A 1 123 ? 5.752 11.026 0.250 1.00 98.44 123 LEU A N 1
ATOM 1005 C CA . LEU A 1 123 ? 5.449 12.376 0.732 1.00 98.44 123 LEU A CA 1
ATOM 1006 C C . LEU A 1 123 ? 3.944 12.657 0.709 1.00 98.44 123 LEU A C 1
ATOM 1008 O O . LEU A 1 123 ? 3.404 13.205 1.670 1.00 98.44 123 LEU A O 1
ATOM 1012 N N . LYS A 1 124 ? 3.243 12.232 -0.351 1.00 97.75 124 LYS A N 1
ATOM 1013 C CA . LYS A 1 124 ? 1.783 12.351 -0.404 1.00 97.75 124 LYS A CA 1
ATOM 1014 C C . LYS A 1 124 ? 1.097 11.514 0.673 1.00 97.75 124 LYS A C 1
ATOM 1016 O O . LYS A 1 124 ? 0.137 11.999 1.256 1.00 97.75 124 LYS A O 1
ATOM 1021 N N . ALA A 1 125 ? 1.558 10.294 0.942 1.00 97.81 125 ALA A N 1
ATOM 1022 C CA . ALA A 1 125 ? 0.945 9.425 1.947 1.00 97.81 125 ALA A CA 1
ATOM 1023 C C . ALA A 1 125 ? 1.121 9.979 3.363 1.00 97.81 125 ALA A C 1
ATOM 1025 O O . ALA A 1 125 ? 0.175 9.962 4.147 1.00 97.81 125 ALA A O 1
ATOM 1026 N N . VAL A 1 126 ? 2.297 10.538 3.665 1.00 97.75 126 VAL A N 1
ATOM 1027 C CA . VAL A 1 126 ? 2.542 11.289 4.904 1.00 97.75 126 VAL A CA 1
ATOM 1028 C C . VAL A 1 126 ? 1.611 12.497 4.983 1.00 97.75 126 VAL A C 1
ATOM 1030 O O . VAL A 1 126 ? 0.960 12.692 6.004 1.00 97.75 126 VAL A O 1
ATOM 1033 N N . GLY A 1 127 ? 1.483 13.266 3.897 1.00 96.69 127 GLY A N 1
ATOM 1034 C CA . GLY A 1 127 ? 0.537 14.379 3.813 1.00 96.69 127 GLY A CA 1
ATOM 1035 C C . GLY A 1 127 ? -0.901 13.950 4.114 1.00 96.69 127 GLY A C 1
ATOM 1036 O O . GLY A 1 127 ? -1.549 14.566 4.953 1.00 96.69 127 GLY A O 1
ATOM 1037 N N . THR A 1 128 ? -1.374 12.861 3.505 1.00 96.06 128 THR A N 1
ATOM 1038 C CA . THR A 1 128 ? -2.699 12.280 3.772 1.00 96.06 128 THR A CA 1
ATOM 1039 C C . THR A 1 128 ? -2.838 11.845 5.235 1.00 96.06 128 THR A C 1
ATOM 1041 O O . THR A 1 128 ? -3.840 12.172 5.866 1.00 96.06 128 THR A O 1
ATOM 1044 N N . ALA A 1 129 ? -1.846 11.153 5.805 1.00 93.69 129 ALA A N 1
ATOM 1045 C CA . ALA A 1 129 ? -1.874 10.700 7.198 1.00 93.69 129 ALA A CA 1
ATOM 1046 C C . ALA A 1 129 ? -1.917 11.872 8.192 1.00 93.69 129 ALA A C 1
ATOM 1048 O O . ALA A 1 129 ? -2.660 11.825 9.166 1.00 93.69 129 ALA A O 1
ATOM 1049 N N . ILE A 1 130 ? -1.175 12.945 7.914 1.00 93.12 130 ILE A N 1
ATOM 1050 C CA . ILE A 1 130 ? -1.196 14.182 8.700 1.00 93.12 130 ILE A CA 1
ATOM 1051 C C . ILE A 1 130 ? -2.567 14.855 8.564 1.00 93.12 130 ILE A C 1
ATOM 1053 O O . ILE A 1 130 ? -3.240 15.063 9.569 1.00 93.12 130 ILE A O 1
ATOM 1057 N N . GLN A 1 131 ? -3.025 15.129 7.337 1.00 91.00 131 GLN A N 1
ATOM 1058 C CA . GLN A 1 131 ? -4.316 15.781 7.061 1.00 91.00 131 GLN A CA 1
ATOM 1059 C C . GLN A 1 131 ? -5.510 15.041 7.674 1.00 91.00 131 GLN A C 1
ATOM 1061 O O . GLN A 1 131 ? -6.482 15.681 8.070 1.00 91.00 131 GLN A O 1
ATOM 1066 N N . SER A 1 132 ? -5.402 13.720 7.816 1.00 86.12 132 SER A N 1
ATOM 1067 C CA . SER A 1 132 ? -6.427 12.864 8.417 1.00 86.12 132 SER A CA 1
ATOM 1068 C C . SER A 1 132 ? -6.750 13.191 9.881 1.00 86.12 132 SER A C 1
ATOM 1070 O O . SER A 1 132 ? -7.779 12.756 10.389 1.00 86.12 132 SER A O 1
ATOM 1072 N N . ASN A 1 133 ? -5.894 13.957 10.564 1.00 82.75 133 ASN A N 1
ATOM 1073 C CA . ASN A 1 133 ? -6.180 14.475 11.904 1.00 82.75 133 ASN A CA 1
ATOM 1074 C C . ASN A 1 133 ? -7.161 15.659 11.890 1.00 82.75 133 ASN A C 1
ATOM 1076 O O . ASN A 1 133 ? -7.756 15.970 12.917 1.00 82.75 133 ASN A O 1
ATOM 1080 N N . TRP A 1 134 ? -7.316 16.329 10.745 1.00 84.38 134 TRP A N 1
ATOM 1081 C CA . TRP A 1 134 ? -8.188 17.495 10.576 1.00 84.38 134 TRP A CA 1
ATOM 1082 C C . TRP A 1 134 ? -9.419 17.201 9.719 1.00 84.38 134 TRP A C 1
ATOM 1084 O O . TRP A 1 134 ? -10.450 17.842 9.899 1.00 84.38 134 TRP A O 1
ATOM 1094 N N . ASN A 1 135 ? -9.334 16.250 8.786 1.00 82.75 135 ASN A N 1
ATOM 1095 C CA . ASN A 1 135 ? -10.460 15.811 7.968 1.00 82.75 135 ASN A CA 1
ATOM 1096 C C . ASN A 1 135 ? -10.549 14.280 7.930 1.00 82.75 135 ASN A C 1
ATOM 1098 O O . ASN A 1 135 ? -9.540 13.588 7.925 1.00 82.75 135 ASN A O 1
ATOM 1102 N N . GLN A 1 136 ? -11.763 13.729 7.889 1.00 80.50 136 GLN A N 1
ATOM 1103 C CA . GLN A 1 136 ? -11.940 12.270 7.828 1.00 80.50 136 GLN A CA 1
ATOM 1104 C C . GLN A 1 136 ? -11.554 11.677 6.460 1.00 80.50 136 GLN A C 1
ATOM 1106 O O . GLN A 1 136 ? -11.266 10.484 6.354 1.00 80.50 136 GLN A O 1
ATOM 1111 N N . GLY A 1 137 ? -11.535 12.507 5.410 1.00 82.62 137 GLY A N 1
ATOM 1112 C CA . GLY A 1 137 ? -11.173 12.101 4.051 1.00 82.62 137 GLY A CA 1
ATOM 1113 C C . GLY A 1 137 ? -12.134 11.099 3.401 1.00 82.62 137 GLY A C 1
ATOM 1114 O O . GLY A 1 137 ? -11.732 10.465 2.432 1.00 82.62 137 GLY A O 1
ATOM 1115 N N . GLN A 1 138 ? -13.357 10.962 3.930 1.00 87.06 138 GLN A N 1
ATOM 1116 C CA . GLN A 1 138 ? -14.445 10.137 3.387 1.00 87.06 138 GLN A CA 1
ATOM 1117 C C . GLN A 1 138 ? -15.424 11.043 2.625 1.00 87.06 138 GLN A C 1
ATOM 1119 O O . GLN A 1 138 ? -16.464 11.438 3.145 1.00 87.06 138 GLN A O 1
ATOM 1124 N N . ILE A 1 139 ? -15.012 11.497 1.444 1.00 86.12 139 ILE A N 1
ATOM 1125 C CA . ILE A 1 139 ? -15.724 12.521 0.670 1.00 86.12 139 ILE A CA 1
ATOM 1126 C C . ILE A 1 139 ? -17.072 11.995 0.166 1.00 86.12 139 ILE A C 1
ATOM 1128 O O . ILE A 1 139 ? -18.060 12.718 0.243 1.00 86.12 139 ILE A O 1
ATOM 1132 N N . TYR A 1 140 ? -17.118 10.764 -0.336 1.00 86.31 140 TYR A N 1
ATOM 1133 C CA . TYR A 1 140 ? -18.329 10.152 -0.873 1.00 86.31 140 TYR A CA 1
ATOM 1134 C C . TYR A 1 140 ? -19.297 9.790 0.250 1.00 86.31 140 TYR A C 1
ATOM 1136 O O . TYR A 1 140 ? -20.459 10.169 0.178 1.00 86.31 140 TYR A O 1
ATOM 1144 N N . THR A 1 141 ? -18.806 9.205 1.347 1.00 86.12 141 THR A N 1
ATOM 1145 C CA . THR A 1 141 ? -19.624 8.964 2.548 1.00 86.12 141 THR A CA 1
ATOM 1146 C C . THR A 1 141 ? -20.271 10.259 3.056 1.00 86.12 141 THR A C 1
ATOM 1148 O O . THR A 1 141 ? -21.468 10.290 3.324 1.00 86.12 141 THR A O 1
ATOM 1151 N N . GLN A 1 142 ? -19.512 11.359 3.137 1.00 87.06 142 GLN A N 1
ATOM 1152 C CA . GLN A 1 142 ? -20.054 12.660 3.556 1.00 87.06 142 GLN A CA 1
ATOM 1153 C C . GLN A 1 142 ? -21.084 13.218 2.565 1.00 87.06 142 GLN A C 1
ATOM 1155 O O . GLN A 1 142 ? -22.051 13.854 2.976 1.00 87.06 142 GLN A O 1
ATOM 1160 N N . GLN A 1 143 ? -20.884 13.011 1.261 1.00 88.56 143 GLN A N 1
ATOM 1161 C CA . GLN A 1 143 ? -21.853 13.418 0.240 1.00 88.56 143 GLN A CA 1
ATOM 1162 C C . GLN A 1 143 ? -23.158 12.626 0.354 1.00 88.56 143 GLN A C 1
ATOM 1164 O O . GLN A 1 143 ? -24.229 13.229 0.287 1.00 88.56 143 GLN A O 1
ATOM 1169 N N . ASP A 1 144 ? -23.073 11.316 0.581 1.00 87.44 144 ASP A N 1
ATOM 1170 C CA . ASP A 1 144 ? -24.237 10.451 0.754 1.00 87.44 144 ASP A CA 1
ATOM 1171 C C . ASP A 1 144 ? -25.047 10.858 1.995 1.00 87.44 144 ASP A C 1
ATOM 1173 O O . ASP A 1 144 ? -26.271 10.970 1.923 1.00 87.44 144 ASP A O 1
ATOM 1177 N N . GLU A 1 145 ? -24.386 11.168 3.114 1.00 87.38 145 GLU A N 1
ATOM 1178 C CA . GLU A 1 145 ? -25.038 11.671 4.334 1.00 87.38 145 GLU A CA 1
ATOM 1179 C C . GLU A 1 145 ? -25.765 13.005 4.122 1.00 87.38 145 GLU A C 1
ATOM 1181 O O . GLU A 1 145 ? -26.840 13.203 4.675 1.00 87.38 145 GLU A O 1
ATOM 1186 N N . LEU A 1 146 ? -25.211 13.912 3.309 1.00 87.94 146 LEU A N 1
ATOM 1187 C CA . LEU A 1 146 ? -25.842 15.200 2.986 1.00 87.94 146 LEU A CA 1
ATOM 1188 C C . LEU A 1 146 ? -27.035 15.071 2.027 1.00 87.94 146 LEU A C 1
ATOM 1190 O O . LEU A 1 146 ? -27.812 16.017 1.892 1.00 87.94 146 LEU A O 1
ATOM 1194 N N . SER A 1 147 ? -27.145 13.945 1.321 1.00 81.69 147 SER A N 1
ATOM 1195 C CA . SER A 1 147 ? -28.199 13.688 0.333 1.00 81.69 147 SER A CA 1
ATOM 1196 C C . SER A 1 147 ? -29.414 12.929 0.883 1.00 81.69 147 SER A C 1
ATOM 1198 O O . SER A 1 147 ? -30.411 12.806 0.168 1.00 81.69 147 SER A O 1
ATOM 1200 N N . ASN A 1 148 ? -29.337 12.451 2.131 1.00 63.72 148 ASN A N 1
ATOM 1201 C CA . ASN A 1 148 ? -30.413 11.770 2.864 1.00 63.72 148 ASN A CA 1
ATOM 1202 C C . ASN A 1 148 ? -31.090 12.703 3.877 1.00 63.72 148 ASN A C 1
ATOM 1204 O O . ASN A 1 148 ? -32.303 12.506 4.116 1.00 63.72 1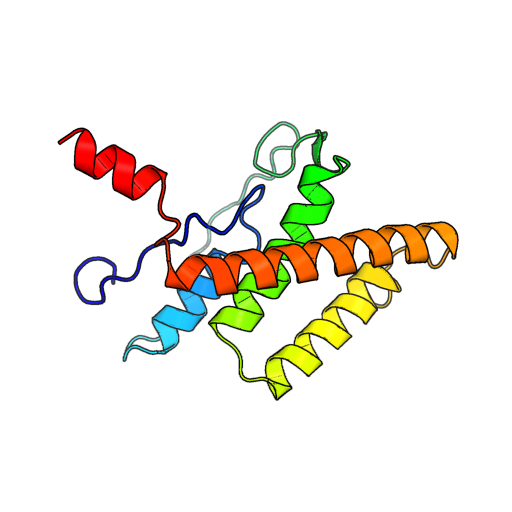48 ASN A O 1
#

Foldseek 3Di:
DCVPLVQDQALVLDQLSPCSVVLSQLVVVVDPDDDDDDPVPDDDDDPDPDDHSCHVCCVPLVVLLSNLLNQLLSCVVRHDPVVSVVSLVVCLVCQLCPDPPRVDDNPPVSSVVSVVSNVSSNVVSVVVVVCCVVDVNPVVVVVVVVVD